Protein AF-A0A433HGI9-F1 (afdb_monomer_lite)

Sequence (152 aa):
MSLNAELMAEYEAAKEVMRAHHNKEQEIEWHKPIFFDDYTLPPFPVHVFPRWLRNYVEGVAESTQTPVDAPGMAAISVLSTALAKQFYVRLTGEWSESLNTYTILALPPGNRKSSVFKALQEPVTHYEKEERERLAKKVSEQKAKLKAKQKD

Radius of gyration: 29.66 Å; chains: 1; bounding box: 66×59×66 Å

pLDDT: mean 88.31, std 11.57, range [52.72, 98.44]

Secondary structure (DSSP, 8-state):
--HHHHHHHHHHHHHHHHHHHHT-------PPPPPPP---PPPP-GGGS-HHHHHHHHHHHHHHT--THHHHHHHHHHHHHHTTTT-EEE-SSS-EEES---------TTS-HHHHHHHHHHHHHHHHHHHHHHHHHHHHHHHHHHHHHTT-

Organism: NCBI:txid1674310

InterPro domains:
  IPR025048 Protein of unknown function DUF3987) [PF13148] (65-148)

Structure (mmCIF, N/CA/C/O backbone):
data_AF-A0A433HGI9-F1
#
_entry.id   AF-A0A433HGI9-F1
#
loop_
_atom_site.group_PDB
_atom_site.id
_atom_site.type_symbol
_atom_site.label_atom_id
_atom_site.label_alt_id
_atom_site.label_comp_id
_atom_site.label_asym_id
_atom_site.label_entity_id
_atom_site.label_seq_id
_atom_site.pdbx_PDB_ins_code
_atom_site.Cartn_x
_atom_site.Cartn_y
_atom_site.Cartn_z
_atom_site.occupancy
_atom_site.B_iso_or_equiv
_atom_site.auth_seq_id
_atom_site.auth_comp_id
_atom_site.auth_asym_id
_atom_site.auth_atom_id
_atom_site.pdbx_PDB_model_num
ATOM 1 N N . MET A 1 1 ? 50.513 -44.802 31.112 1.00 54.56 1 MET A N 1
ATOM 2 C CA . MET A 1 1 ? 50.401 -43.326 31.089 1.00 54.56 1 MET A CA 1
ATOM 3 C C . MET A 1 1 ? 50.579 -42.748 29.667 1.00 54.56 1 MET A C 1
ATOM 5 O O . MET A 1 1 ? 50.954 -41.593 29.565 1.00 54.56 1 MET A O 1
ATOM 9 N N . SER A 1 2 ? 50.297 -43.490 28.575 1.00 61.38 2 SER A N 1
ATOM 10 C CA . SER A 1 2 ? 50.522 -42.997 27.192 1.00 61.38 2 SER A CA 1
ATOM 11 C C . SER A 1 2 ? 49.266 -42.851 26.319 1.00 61.38 2 SER A C 1
ATOM 13 O O . SER A 1 2 ? 49.310 -42.101 25.354 1.00 61.38 2 SER A O 1
ATOM 15 N N . LEU A 1 3 ? 48.125 -43.454 26.682 1.00 55.38 3 LEU A N 1
ATOM 16 C CA . LEU A 1 3 ? 46.933 -43.459 25.816 1.00 55.38 3 LEU A CA 1
ATOM 17 C C . LEU A 1 3 ? 46.320 -42.058 25.595 1.00 55.38 3 LEU A C 1
ATOM 19 O O . LEU A 1 3 ? 45.852 -41.746 24.509 1.00 55.38 3 LEU A O 1
ATOM 23 N N . ASN A 1 4 ? 46.367 -41.186 26.610 1.00 67.06 4 ASN A N 1
ATOM 24 C CA . ASN A 1 4 ? 45.859 -39.812 26.491 1.00 67.06 4 ASN A CA 1
ATOM 25 C C . ASN A 1 4 ? 46.803 -38.892 25.705 1.00 67.06 4 ASN A C 1
ATOM 27 O O . ASN A 1 4 ? 46.344 -37.910 25.136 1.00 67.06 4 ASN A O 1
ATOM 31 N N . ALA A 1 5 ? 48.109 -39.169 25.693 1.00 73.19 5 ALA A N 1
ATOM 32 C CA . ALA A 1 5 ? 49.070 -38.336 24.973 1.00 73.19 5 ALA A CA 1
ATOM 33 C C . ALA A 1 5 ? 48.984 -38.589 23.461 1.00 73.19 5 ALA A C 1
ATOM 35 O O . ALA A 1 5 ? 48.978 -37.640 22.684 1.00 73.19 5 ALA A O 1
ATOM 36 N N . GLU A 1 6 ? 48.839 -39.856 23.064 1.00 75.94 6 GLU A N 1
ATOM 37 C CA . GLU A 1 6 ? 48.638 -40.257 21.667 1.00 75.94 6 GLU A CA 1
ATOM 38 C C . GLU A 1 6 ? 47.297 -39.747 21.122 1.00 75.94 6 GLU A C 1
ATOM 40 O O . GLU A 1 6 ? 47.274 -39.119 20.068 1.00 75.94 6 GLU A O 1
ATOM 45 N N . LEU A 1 7 ? 46.203 -39.890 21.883 1.00 74.69 7 LEU A N 1
ATOM 46 C CA . LEU A 1 7 ? 44.880 -39.405 21.468 1.00 74.69 7 LEU A CA 1
ATOM 47 C C . LEU A 1 7 ? 44.838 -37.875 21.291 1.00 74.69 7 LEU A C 1
ATOM 49 O O . LEU A 1 7 ? 44.200 -37.363 20.372 1.00 74.69 7 LEU A O 1
ATOM 53 N N . MET A 1 8 ? 45.531 -37.127 22.155 1.00 75.69 8 MET A N 1
ATOM 54 C CA . MET A 1 8 ? 45.616 -35.666 22.037 1.00 75.69 8 MET A CA 1
ATOM 55 C C . MET A 1 8 ? 46.520 -35.230 20.877 1.00 75.69 8 MET A C 1
ATOM 57 O O . MET A 1 8 ? 46.240 -34.210 20.248 1.00 75.69 8 MET A O 1
ATOM 61 N N . ALA A 1 9 ? 47.565 -36.002 20.560 1.00 82.38 9 ALA A N 1
ATOM 62 C CA . ALA A 1 9 ? 48.408 -35.762 19.391 1.00 82.38 9 ALA A CA 1
ATOM 63 C C . ALA A 1 9 ? 47.649 -36.029 18.080 1.00 82.38 9 ALA A C 1
ATOM 65 O O . ALA A 1 9 ? 47.724 -35.217 17.159 1.00 82.38 9 ALA A O 1
ATOM 66 N N . GLU A 1 10 ? 46.860 -37.105 18.015 1.00 81.81 10 GLU A N 1
ATOM 67 C CA . GLU A 1 10 ? 45.959 -37.379 16.888 1.00 81.81 10 GLU A CA 1
ATOM 68 C C . GLU A 1 10 ? 44.900 -36.282 16.726 1.00 81.81 10 GLU A C 1
ATOM 70 O O . GLU A 1 10 ? 44.633 -35.841 15.607 1.00 81.81 10 GLU A O 1
ATOM 75 N N . TYR A 1 11 ? 44.331 -35.792 17.833 1.00 78.12 11 TYR A N 1
ATOM 76 C CA . TYR A 1 11 ? 43.346 -34.711 17.809 1.00 78.12 11 TYR A CA 1
ATOM 77 C C . TYR A 1 11 ? 43.931 -33.389 17.295 1.00 78.12 11 TYR A C 1
ATOM 79 O O . TYR A 1 11 ? 43.317 -32.745 16.443 1.00 78.12 11 TYR A O 1
ATOM 87 N N . GLU A 1 12 ? 45.111 -32.974 17.766 1.00 81.31 12 GLU A N 1
ATOM 88 C CA . GLU A 1 12 ? 45.745 -31.746 17.269 1.00 81.31 12 GLU A CA 1
ATOM 89 C C . GLU A 1 12 ? 46.207 -31.892 15.811 1.00 81.31 12 GLU A C 1
ATOM 91 O O . GLU A 1 12 ? 46.003 -30.967 15.027 1.00 81.31 12 GLU A O 1
ATOM 96 N N . ALA A 1 13 ? 46.696 -33.067 15.396 1.00 81.50 13 ALA A N 1
ATOM 97 C CA . ALA A 1 13 ? 47.017 -33.335 13.993 1.00 81.50 13 ALA A CA 1
ATOM 98 C C . ALA A 1 13 ? 45.767 -33.262 13.093 1.00 81.50 13 ALA A C 1
ATOM 100 O O . ALA A 1 13 ? 45.781 -32.608 12.050 1.00 81.50 13 ALA A O 1
ATOM 101 N N . ALA A 1 14 ? 44.649 -33.861 13.514 1.00 80.12 14 ALA A N 1
ATOM 102 C CA . ALA A 1 14 ? 43.379 -33.777 12.792 1.00 80.12 14 ALA A CA 1
ATOM 103 C C . ALA A 1 14 ? 42.845 -32.335 12.730 1.00 80.12 14 ALA A C 1
ATOM 105 O O . ALA A 1 14 ? 42.293 -31.908 11.714 1.00 80.12 14 ALA A O 1
ATOM 106 N N . LYS A 1 15 ? 43.038 -31.560 13.799 1.00 77.44 15 LYS A N 1
ATOM 107 C CA . LYS A 1 15 ? 42.642 -30.153 13.891 1.00 77.44 15 LYS A CA 1
ATOM 108 C C . LYS A 1 15 ? 43.512 -29.243 13.023 1.00 77.44 15 LYS A C 1
ATOM 110 O O . LYS A 1 15 ? 42.976 -28.308 12.428 1.00 77.44 15 LYS A O 1
ATOM 115 N N . GLU A 1 16 ? 44.807 -29.522 12.886 1.00 73.44 16 GLU A N 1
ATOM 116 C CA . GLU A 1 16 ? 45.689 -28.838 11.932 1.00 73.44 16 GLU A CA 1
ATOM 117 C C . GLU A 1 16 ? 45.342 -29.176 10.483 1.00 73.44 16 GLU A C 1
ATOM 119 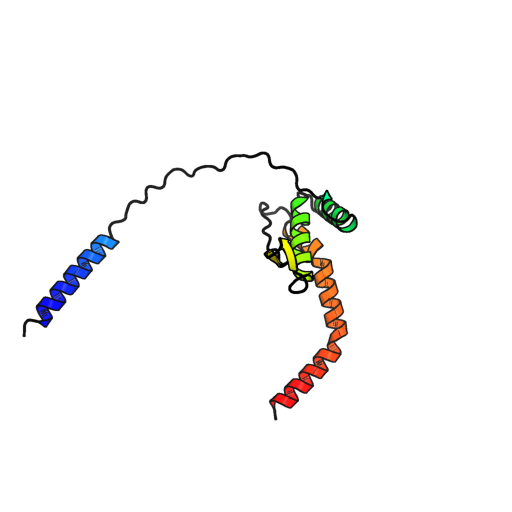O O . GLU A 1 16 ? 45.259 -28.267 9.660 1.00 73.44 16 GLU A O 1
ATOM 124 N N . VAL A 1 17 ? 45.037 -30.440 10.173 1.00 71.06 17 VAL A N 1
ATOM 125 C CA . VAL A 1 17 ? 44.562 -30.851 8.841 1.00 71.06 17 VAL A CA 1
ATOM 126 C C . VAL A 1 17 ? 43.230 -30.172 8.504 1.00 71.06 17 VAL A C 1
ATOM 128 O O . VAL A 1 17 ? 43.077 -29.619 7.414 1.00 71.06 17 VAL A O 1
ATOM 131 N N . MET A 1 18 ? 42.281 -30.124 9.447 1.00 64.88 18 MET A N 1
ATOM 132 C CA . MET A 1 18 ? 41.017 -29.401 9.262 1.00 64.88 18 MET A CA 1
ATOM 133 C C . MET A 1 18 ? 41.222 -27.887 9.113 1.00 64.88 18 MET A C 1
ATOM 135 O O . MET A 1 18 ? 40.583 -27.276 8.257 1.00 64.88 18 MET A O 1
ATOM 139 N N . ARG A 1 19 ? 42.142 -27.274 9.874 1.00 62.94 19 ARG A N 1
ATOM 140 C CA . ARG A 1 19 ? 42.534 -25.864 9.690 1.00 62.94 19 ARG A CA 1
ATOM 141 C C . ARG A 1 19 ? 43.164 -25.621 8.323 1.00 62.94 19 ARG A C 1
ATOM 143 O O . ARG A 1 19 ? 42.802 -24.648 7.677 1.00 62.94 19 ARG A O 1
ATOM 150 N N . ALA A 1 20 ? 44.054 -26.496 7.861 1.00 63.34 20 ALA A N 1
ATOM 151 C CA . ALA A 1 20 ? 44.693 -26.388 6.552 1.00 63.34 20 ALA A CA 1
ATOM 152 C C . ALA A 1 20 ? 43.681 -26.530 5.402 1.00 63.34 20 ALA A C 1
ATOM 154 O O . ALA A 1 20 ? 43.795 -25.834 4.395 1.00 63.34 20 ALA A O 1
ATOM 155 N N . HIS A 1 21 ? 42.652 -27.367 5.568 1.00 59.03 21 HIS A N 1
ATOM 156 C CA . HIS A 1 21 ? 41.533 -27.451 4.627 1.00 59.03 21 HIS A CA 1
ATOM 157 C C . HIS A 1 21 ? 40.635 -26.209 4.649 1.00 59.03 21 HIS A C 1
ATOM 159 O O . HIS A 1 21 ? 40.152 -25.812 3.593 1.00 59.03 21 HIS A O 1
ATOM 165 N N . HIS A 1 22 ? 40.440 -25.577 5.811 1.00 55.69 22 HIS A N 1
ATOM 166 C CA . HIS A 1 22 ? 39.679 -24.328 5.933 1.00 55.69 22 HIS A CA 1
ATOM 167 C C . HIS A 1 22 ? 40.453 -23.106 5.406 1.00 55.69 22 HIS A C 1
ATOM 169 O O . HIS A 1 22 ? 39.843 -22.132 4.985 1.00 55.69 22 HIS A O 1
ATOM 175 N N . ASN A 1 23 ? 41.790 -23.177 5.409 1.00 54.34 23 ASN A N 1
ATOM 176 C CA . ASN A 1 23 ? 42.694 -22.129 4.928 1.00 54.34 23 ASN A CA 1
ATOM 177 C C . ASN A 1 23 ? 43.147 -22.328 3.472 1.00 54.34 23 ASN A C 1
ATOM 179 O O . ASN A 1 23 ? 43.938 -21.538 2.960 1.00 54.34 23 ASN A O 1
ATOM 183 N N . LYS A 1 24 ? 42.648 -23.365 2.786 1.00 57.28 24 LYS A N 1
ATOM 184 C CA . LYS A 1 24 ? 42.568 -23.327 1.327 1.00 57.28 24 LYS A CA 1
ATOM 185 C C . LYS A 1 24 ? 41.475 -22.323 1.005 1.00 57.28 24 LYS A C 1
ATOM 187 O O . LYS A 1 24 ? 40.312 -22.691 0.861 1.00 57.28 24 LYS A O 1
ATOM 192 N N . GLU A 1 25 ? 41.866 -21.055 0.929 1.00 60.22 25 GLU A N 1
ATOM 193 C CA . GLU A 1 25 ? 41.166 -20.072 0.118 1.00 60.22 25 GLU A CA 1
ATOM 194 C C . GLU A 1 25 ? 40.999 -20.727 -1.255 1.00 60.22 25 GLU A C 1
ATOM 196 O O . GLU A 1 25 ? 41.924 -20.785 -2.062 1.00 60.22 25 GLU A O 1
ATOM 201 N N . GLN A 1 26 ? 39.846 -21.356 -1.492 1.00 61.25 26 GLN A N 1
ATOM 202 C CA . GLN A 1 26 ? 39.412 -21.562 -2.855 1.00 61.25 26 GLN A CA 1
ATOM 203 C C . GLN A 1 26 ? 39.327 -20.144 -3.392 1.00 61.25 26 GLN A C 1
ATOM 205 O O . GLN A 1 26 ? 38.469 -19.380 -2.951 1.00 61.25 26 GLN A O 1
ATOM 210 N N . GLU A 1 27 ? 40.276 -19.764 -4.244 1.00 63.12 27 GLU A N 1
ATOM 211 C CA . GLU A 1 27 ? 40.138 -18.577 -5.069 1.00 63.12 27 GLU A CA 1
ATOM 212 C C . GLU A 1 27 ? 38.829 -18.767 -5.832 1.00 63.12 27 GLU A C 1
ATOM 214 O O . GLU A 1 27 ? 38.750 -19.512 -6.808 1.00 63.12 27 GLU A O 1
ATOM 219 N N . ILE A 1 28 ? 37.751 -18.186 -5.303 1.00 73.31 28 ILE A N 1
ATOM 220 C CA . ILE A 1 28 ? 36.473 -18.137 -5.989 1.00 73.31 28 ILE A CA 1
ATOM 221 C C . ILE A 1 28 ? 36.729 -17.207 -7.167 1.00 73.31 28 ILE A C 1
ATOM 223 O O . ILE A 1 28 ? 36.765 -15.984 -7.013 1.00 73.31 28 ILE A O 1
ATOM 227 N N . GLU A 1 29 ? 36.983 -17.797 -8.332 1.00 80.75 29 GLU A N 1
ATOM 228 C CA . GLU A 1 29 ? 37.135 -17.059 -9.574 1.00 80.75 29 GLU A CA 1
ATOM 229 C C . GLU A 1 29 ? 35.773 -16.455 -9.925 1.00 80.75 29 GLU A C 1
ATOM 231 O O . GLU A 1 29 ? 34.868 -17.115 -10.440 1.00 80.75 29 GLU A O 1
ATOM 236 N N . TRP A 1 30 ? 35.593 -15.181 -9.581 1.00 84.69 30 TRP A N 1
ATOM 237 C CA . TRP A 1 30 ? 34.401 -14.436 -9.950 1.00 84.69 30 TRP A CA 1
ATOM 238 C C . TRP A 1 30 ? 34.369 -14.268 -11.466 1.00 84.69 30 TRP A C 1
ATOM 240 O O . TRP A 1 30 ? 35.098 -13.457 -12.040 1.00 84.69 30 TRP A O 1
ATOM 250 N N . HIS A 1 31 ? 33.492 -15.017 -12.129 1.00 83.62 31 HIS A N 1
ATOM 251 C CA . HIS A 1 31 ? 33.197 -14.773 -13.532 1.00 83.62 31 HIS A CA 1
ATOM 252 C C . HIS A 1 31 ? 32.561 -13.390 -13.715 1.00 83.62 31 HIS A C 1
ATOM 254 O O . HIS A 1 31 ? 31.920 -12.844 -12.812 1.00 83.62 31 HIS A O 1
ATOM 260 N N . LYS A 1 32 ? 32.723 -12.818 -14.914 1.00 87.44 32 LYS A N 1
ATOM 261 C CA . LYS A 1 32 ? 32.049 -11.565 -15.272 1.00 87.44 32 LYS A CA 1
ATOM 262 C C . LYS A 1 32 ? 30.538 -11.723 -15.042 1.00 87.44 32 LYS A C 1
ATOM 264 O O . LYS A 1 32 ? 29.988 -12.733 -15.485 1.00 87.44 32 LYS A O 1
ATOM 269 N N . PRO A 1 33 ? 29.870 -10.750 -14.394 1.00 87.12 33 PRO A N 1
ATOM 270 C CA . PRO A 1 33 ? 28.422 -10.775 -14.257 1.00 87.12 33 PRO A CA 1
ATOM 271 C C . PRO A 1 33 ? 27.765 -10.969 -15.623 1.00 87.12 33 PRO A C 1
ATOM 273 O O . PRO A 1 33 ? 28.125 -10.299 -16.593 1.00 87.12 33 PRO A O 1
ATOM 276 N N . ILE A 1 34 ? 26.811 -11.892 -15.694 1.00 84.06 34 ILE A N 1
ATOM 277 C CA . ILE A 1 34 ? 25.946 -12.031 -16.861 1.00 84.06 34 ILE A CA 1
ATOM 278 C C . ILE A 1 34 ? 24.941 -10.882 -16.779 1.00 84.06 34 ILE A C 1
ATOM 280 O O . ILE A 1 34 ? 24.244 -10.741 -15.773 1.00 84.06 34 ILE A O 1
ATOM 284 N N . PHE A 1 35 ? 24.906 -10.031 -17.803 1.00 83.44 35 PHE A N 1
ATOM 285 C CA . PHE A 1 35 ? 23.916 -8.961 -17.874 1.00 83.44 35 PHE A CA 1
ATOM 286 C C . PHE A 1 35 ? 22.524 -9.555 -18.085 1.00 83.44 35 PHE A C 1
ATOM 288 O O . PHE A 1 35 ? 22.372 -10.565 -18.769 1.00 83.44 35 PHE A O 1
ATOM 295 N N . PHE A 1 36 ? 21.511 -8.923 -17.496 1.00 82.88 36 PHE A N 1
ATOM 296 C CA . PHE A 1 36 ? 20.132 -9.215 -17.862 1.00 82.88 36 PHE A CA 1
ATOM 297 C C . 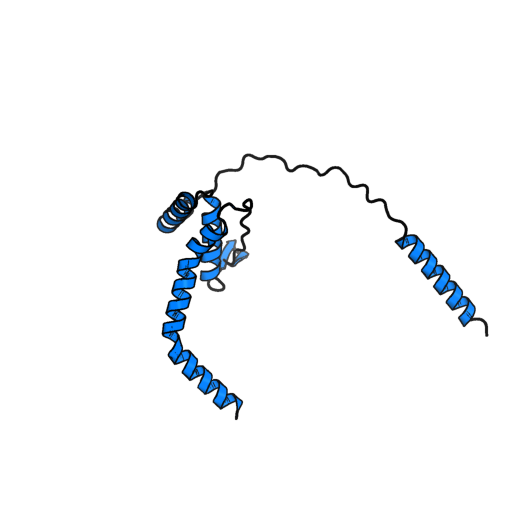PHE A 1 36 ? 19.893 -8.773 -19.308 1.00 82.88 36 PHE A C 1
ATOM 299 O O . PHE A 1 36 ? 20.411 -7.737 -19.726 1.00 82.88 36 PHE A O 1
ATOM 306 N N . ASP A 1 37 ? 19.114 -9.549 -20.056 1.00 82.56 37 ASP A N 1
ATOM 307 C CA . ASP A 1 37 ? 18.671 -9.127 -21.381 1.00 82.56 37 ASP A CA 1
ATOM 308 C C . ASP A 1 37 ? 17.699 -7.941 -21.251 1.00 82.56 37 ASP A C 1
ATOM 310 O O . ASP A 1 37 ? 16.814 -7.934 -20.386 1.00 82.56 37 ASP A O 1
ATOM 314 N N . ASP A 1 38 ? 17.826 -6.958 -22.142 1.00 79.12 38 ASP A N 1
ATOM 315 C CA . ASP A 1 38 ? 16.849 -5.879 -22.271 1.00 79.12 38 ASP A CA 1
ATOM 316 C C . ASP A 1 38 ? 15.633 -6.378 -23.063 1.00 79.12 38 ASP A C 1
ATOM 318 O O . ASP A 1 38 ? 15.673 -6.545 -24.284 1.00 79.12 38 ASP A O 1
ATOM 322 N N . TYR A 1 39 ? 14.521 -6.597 -22.363 1.00 79.81 39 TYR A N 1
ATOM 323 C CA . TYR A 1 39 ? 13.236 -6.913 -22.982 1.00 79.81 39 TYR A CA 1
ATOM 324 C C . TYR A 1 39 ? 12.353 -5.668 -23.070 1.00 79.81 39 TYR A C 1
ATOM 326 O O . TYR A 1 39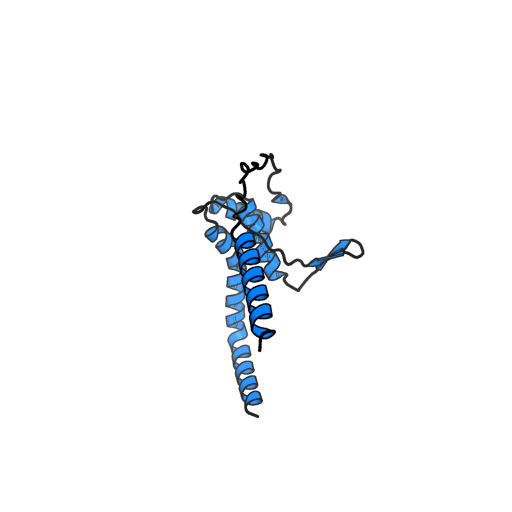 ? 12.193 -4.922 -22.105 1.00 79.81 39 TYR A O 1
ATOM 334 N N . THR A 1 40 ? 11.691 -5.482 -24.214 1.00 84.94 40 THR A N 1
ATOM 335 C CA . THR A 1 40 ? 10.573 -4.533 -24.304 1.00 84.94 40 THR A CA 1
ATOM 336 C C . THR A 1 40 ? 9.347 -5.164 -23.647 1.00 84.94 40 THR A C 1
ATOM 338 O O . THR A 1 40 ? 8.728 -6.066 -24.210 1.00 84.94 40 THR A O 1
ATOM 341 N N . LEU A 1 41 ? 9.016 -4.715 -22.438 1.00 88.50 41 LEU A N 1
ATOM 342 C CA . LEU A 1 41 ? 7.854 -5.194 -21.690 1.00 88.50 41 LEU A CA 1
ATOM 343 C C . LEU A 1 41 ? 6.574 -4.448 -22.106 1.00 88.50 41 LEU A C 1
ATOM 345 O O . LEU A 1 41 ? 6.642 -3.276 -22.490 1.00 88.50 41 LEU A O 1
ATOM 349 N N . PRO A 1 42 ? 5.394 -5.091 -22.019 1.00 91.50 42 PRO A N 1
ATOM 350 C CA . PRO A 1 42 ? 4.131 -4.392 -22.217 1.00 91.50 42 PRO A CA 1
ATOM 351 C C . PRO A 1 42 ? 3.949 -3.284 -21.164 1.00 91.50 42 PRO A C 1
ATOM 353 O O . PRO A 1 42 ? 4.427 -3.419 -20.034 1.00 91.50 42 PRO A O 1
ATOM 356 N N . PRO A 1 43 ? 3.233 -2.196 -21.500 1.00 92.62 43 PRO A N 1
ATOM 357 C CA . PRO A 1 43 ? 2.961 -1.127 -20.549 1.00 92.62 43 PRO A CA 1
ATOM 358 C C . PRO A 1 43 ? 2.096 -1.629 -19.389 1.00 92.62 43 PRO A C 1
ATOM 360 O O . PRO A 1 43 ? 1.289 -2.550 -19.543 1.00 92.62 43 PRO A O 1
ATOM 363 N N . PHE A 1 44 ? 2.220 -0.976 -18.232 1.00 94.62 44 PHE A N 1
ATOM 364 C CA . PHE A 1 44 ? 1.409 -1.305 -17.064 1.00 94.62 44 PHE A CA 1
ATOM 365 C C . PHE A 1 44 ? -0.092 -1.180 -17.387 1.00 94.62 44 PHE A C 1
ATOM 367 O O . PHE A 1 44 ? -0.539 -0.127 -17.859 1.00 94.62 44 PHE A O 1
ATOM 374 N N . PRO A 1 45 ? -0.903 -2.224 -17.138 1.00 96.31 45 PRO A N 1
ATOM 375 C CA . PRO A 1 45 ? -2.266 -2.293 -17.642 1.00 96.31 45 PRO A CA 1
ATOM 376 C C . PRO A 1 45 ? -3.240 -1.537 -16.728 1.00 96.31 45 PRO A C 1
ATOM 378 O O . PRO A 1 45 ? -4.147 -2.126 -16.154 1.00 96.31 45 PRO A O 1
ATOM 381 N N . VAL A 1 46 ? -3.107 -0.212 -16.606 1.00 96.94 46 VAL A N 1
ATOM 382 C CA . VAL A 1 46 ? -3.924 0.624 -15.692 1.00 96.94 46 VAL A CA 1
ATOM 383 C C . VAL A 1 46 ? -5.440 0.473 -15.914 1.00 96.94 46 VAL A C 1
ATOM 385 O O . VAL A 1 46 ? -6.255 0.686 -15.014 1.00 96.94 46 VAL A O 1
ATOM 388 N N . HIS A 1 47 ? -5.833 0.031 -17.110 1.00 96.38 47 HIS A N 1
ATOM 389 C CA . HIS A 1 47 ? -7.218 -0.208 -17.475 1.00 96.38 47 HIS A CA 1
ATOM 390 C C . HIS A 1 47 ? -7.877 -1.397 -16.754 1.00 96.38 47 HIS A C 1
ATOM 392 O O . HIS A 1 47 ? -9.103 -1.496 -16.764 1.00 96.38 47 HIS A O 1
ATOM 398 N N . VAL A 1 48 ? -7.117 -2.274 -16.095 1.00 96.44 48 VAL A N 1
ATOM 399 C CA . VAL A 1 48 ? -7.705 -3.361 -15.289 1.00 96.44 48 VAL A CA 1
ATOM 400 C C . VAL A 1 48 ? -8.402 -2.838 -14.035 1.00 96.44 48 VAL A C 1
ATOM 402 O O . VAL A 1 48 ? -9.270 -3.510 -13.482 1.00 96.44 48 VAL A O 1
ATOM 405 N N . PHE A 1 49 ? -8.055 -1.629 -13.583 1.00 97.56 49 PHE A N 1
ATOM 406 C CA . PHE A 1 49 ? -8.687 -1.038 -12.416 1.00 97.56 49 PHE A CA 1
ATOM 407 C C . PHE A 1 49 ? -10.104 -0.530 -12.718 1.00 97.56 49 PHE A C 1
ATOM 409 O O . PHE A 1 49 ? -10.357 0.010 -13.808 1.00 97.56 49 PHE A O 1
ATOM 416 N N . PRO A 1 50 ? -11.022 -0.612 -11.730 1.00 97.50 50 PRO A N 1
ATOM 417 C CA . PRO A 1 50 ? -12.293 0.098 -11.777 1.00 97.50 50 PRO A CA 1
ATOM 418 C C . PRO A 1 50 ? -12.079 1.590 -12.043 1.00 97.50 50 PRO A C 1
ATOM 420 O O . PRO A 1 50 ? -11.086 2.167 -11.601 1.00 97.50 50 PRO A O 1
ATOM 423 N N . ARG A 1 51 ? -13.039 2.236 -12.719 1.00 98.12 51 ARG A N 1
ATOM 424 C CA . ARG A 1 51 ? -12.911 3.627 -13.194 1.00 98.12 51 ARG A CA 1
ATOM 425 C C . ARG A 1 51 ? -12.424 4.604 -12.118 1.00 98.12 51 ARG A C 1
ATOM 427 O O . ARG A 1 51 ? -11.546 5.409 -12.393 1.00 98.12 51 ARG A O 1
ATOM 434 N N . TRP A 1 52 ? -12.973 4.528 -10.906 1.00 97.56 52 TRP A N 1
ATOM 435 C CA . TRP A 1 52 ? -12.590 5.430 -9.815 1.00 97.56 52 TRP A CA 1
ATOM 436 C C . TRP A 1 52 ? -11.113 5.272 -9.426 1.00 97.56 52 TRP A C 1
ATOM 438 O O . TRP A 1 52 ? -10.420 6.267 -9.233 1.00 97.56 52 TRP A O 1
ATOM 448 N N . LEU A 1 53 ? -10.622 4.031 -9.362 1.00 98.06 53 LEU A N 1
ATOM 449 C CA . LEU A 1 53 ? -9.254 3.736 -8.956 1.00 98.06 53 LEU A CA 1
ATOM 450 C C . LEU A 1 53 ? -8.274 4.067 -10.073 1.00 98.06 53 LEU A C 1
ATOM 452 O O . LEU A 1 53 ? -7.228 4.643 -9.806 1.00 98.06 53 LEU A O 1
ATOM 456 N N . ARG A 1 54 ? -8.643 3.760 -11.321 1.00 98.44 54 ARG A N 1
ATOM 457 C CA . ARG A 1 54 ? -7.875 4.147 -12.506 1.00 98.44 54 ARG A CA 1
ATOM 458 C C . ARG A 1 54 ? -7.625 5.653 -12.527 1.00 98.44 54 ARG A C 1
ATOM 460 O O . ARG A 1 54 ? -6.474 6.065 -12.562 1.00 98.44 54 ARG A O 1
ATOM 467 N N . ASN A 1 55 ? -8.690 6.448 -12.409 1.00 98.44 55 ASN A N 1
ATOM 468 C CA . ASN A 1 55 ? -8.592 7.906 -12.397 1.00 98.44 55 ASN A CA 1
ATOM 469 C C . ASN A 1 55 ? -7.686 8.406 -11.262 1.00 98.44 55 ASN A C 1
ATOM 471 O O . ASN A 1 55 ? -6.923 9.349 -11.451 1.00 98.44 55 ASN A O 1
ATOM 475 N N . TYR A 1 56 ? -7.767 7.784 -10.079 1.00 98.25 56 TYR A N 1
ATOM 476 C CA . TYR A 1 56 ? -6.922 8.169 -8.953 1.00 98.25 56 TYR A CA 1
ATOM 477 C C . TYR A 1 56 ? -5.450 7.821 -9.194 1.00 98.25 56 TYR A C 1
ATOM 479 O O . TYR A 1 56 ? -4.583 8.664 -8.995 1.00 98.25 56 TYR A O 1
ATOM 487 N N . VAL A 1 57 ? -5.165 6.611 -9.679 1.00 98.31 57 VAL A N 1
ATOM 488 C CA . VAL A 1 57 ? -3.810 6.160 -10.027 1.00 98.31 57 VAL A CA 1
ATOM 489 C C . VAL A 1 57 ? -3.186 7.063 -11.095 1.00 98.31 57 VAL A C 1
ATOM 491 O O . VAL A 1 57 ? -2.060 7.520 -10.914 1.00 98.31 57 VAL A O 1
ATOM 494 N N . GLU A 1 58 ? -3.921 7.369 -12.165 1.00 98.44 58 GLU A N 1
ATOM 495 C CA . GLU A 1 58 ? -3.475 8.268 -13.237 1.00 98.44 58 GLU A CA 1
ATOM 496 C C . GLU A 1 58 ? -3.232 9.692 -12.714 1.00 98.44 58 GLU A C 1
ATOM 498 O O . GLU A 1 58 ? -2.172 10.262 -12.961 1.00 98.44 58 GLU A O 1
ATOM 503 N N . GLY A 1 59 ? -4.147 10.240 -11.908 1.00 98.31 59 GLY A N 1
ATOM 504 C CA . GLY A 1 59 ? -3.985 11.572 -11.317 1.00 98.31 59 GLY A CA 1
ATOM 505 C C . GLY A 1 59 ? -2.827 11.665 -10.315 1.00 98.31 59 GLY A C 1
ATOM 506 O O . GLY A 1 59 ? -2.123 12.677 -10.253 1.00 98.31 59 GLY A O 1
ATOM 507 N N . VAL A 1 60 ? -2.568 10.608 -9.538 1.00 98.12 60 VAL A N 1
ATOM 508 C CA . VAL A 1 60 ? -1.389 10.543 -8.661 1.00 98.12 60 VAL A CA 1
ATOM 509 C C . VAL A 1 60 ? -0.114 10.453 -9.496 1.00 98.12 60 VAL A C 1
ATOM 511 O O . VAL A 1 60 ? 0.849 11.153 -9.186 1.00 98.12 60 VAL A O 1
ATOM 514 N N . ALA A 1 61 ? -0.094 9.654 -10.564 1.00 97.81 61 ALA A N 1
ATOM 515 C CA . ALA A 1 61 ? 1.052 9.562 -11.470 1.00 97.81 61 ALA A CA 1
ATOM 516 C C . ALA A 1 61 ? 1.381 10.931 -12.084 1.00 97.81 61 ALA A C 1
ATOM 518 O O . ALA A 1 61 ? 2.523 11.388 -12.008 1.00 97.81 61 ALA A O 1
ATOM 519 N N . GLU A 1 62 ? 0.363 11.630 -12.592 1.00 98.12 62 GLU A N 1
ATOM 520 C CA . GLU A 1 62 ? 0.486 12.965 -13.176 1.00 98.12 62 GLU A CA 1
ATOM 521 C C . GLU A 1 62 ? 0.968 13.997 -12.146 1.00 98.12 62 GLU A C 1
ATOM 523 O O . GLU A 1 62 ? 1.991 14.652 -12.344 1.00 98.12 62 GLU A O 1
ATOM 528 N N . SER A 1 63 ? 0.298 14.119 -10.998 1.00 97.88 63 SER A N 1
ATOM 529 C CA . SER A 1 63 ? 0.659 15.115 -9.974 1.00 97.88 63 SER A CA 1
ATOM 530 C C . SER A 1 63 ? 2.043 14.871 -9.365 1.00 97.88 63 SER A C 1
ATOM 532 O O . SER A 1 63 ? 2.793 15.812 -9.087 1.00 97.88 63 SER A O 1
ATOM 534 N N . THR A 1 64 ? 2.422 13.605 -9.182 1.00 96.00 64 THR A N 1
ATOM 535 C CA . THR A 1 64 ? 3.738 13.246 -8.653 1.00 96.00 64 THR A CA 1
ATOM 536 C C . THR A 1 64 ? 4.807 13.177 -9.731 1.00 96.00 64 THR A C 1
ATOM 538 O O . THR A 1 64 ? 5.976 13.132 -9.363 1.00 96.00 64 THR A O 1
ATOM 541 N N . GLN A 1 65 ? 4.469 13.271 -11.020 1.00 96.00 65 GLN A N 1
ATOM 542 C CA . GLN A 1 65 ? 5.410 13.089 -12.132 1.00 96.00 65 GLN A CA 1
ATOM 543 C C . GLN A 1 65 ? 6.166 11.755 -12.000 1.00 96.00 65 GLN A C 1
ATOM 545 O O . GLN A 1 65 ? 7.394 11.706 -12.073 1.00 96.00 65 GLN A O 1
ATOM 550 N N . THR A 1 66 ? 5.427 10.679 -11.722 1.00 95.75 66 THR A N 1
ATOM 551 C CA . THR A 1 66 ? 5.956 9.312 -11.628 1.00 95.75 66 THR A CA 1
ATOM 552 C C . THR A 1 66 ? 5.317 8.415 -12.688 1.00 95.75 66 THR A C 1
ATOM 554 O O . THR A 1 66 ? 4.221 8.719 -13.164 1.00 95.75 66 THR A O 1
ATOM 557 N N . PRO A 1 67 ? 5.978 7.315 -13.093 1.00 95.19 67 PRO A N 1
ATOM 558 C CA . PRO A 1 67 ? 5.356 6.338 -13.979 1.00 95.19 67 PRO A CA 1
ATOM 559 C C . PRO A 1 67 ? 4.080 5.758 -13.346 1.00 95.19 67 PRO A C 1
ATOM 561 O O . PRO A 1 67 ? 3.997 5.617 -12.129 1.00 95.19 67 PRO A O 1
ATOM 564 N N . VAL A 1 68 ? 3.075 5.432 -14.166 1.00 97.12 68 VAL A N 1
ATOM 565 C CA . VAL A 1 68 ? 1.726 5.037 -13.699 1.00 97.12 68 VAL A CA 1
ATOM 566 C C . VAL A 1 68 ? 1.700 3.723 -12.906 1.00 97.12 68 VAL A C 1
ATOM 568 O O . VAL A 1 68 ? 0.805 3.498 -12.089 1.00 97.12 68 VAL A O 1
ATOM 571 N N . ASP A 1 69 ? 2.700 2.867 -13.106 1.00 95.75 69 ASP A N 1
ATOM 572 C CA . ASP A 1 69 ? 2.880 1.637 -12.336 1.00 95.75 69 ASP A CA 1
ATOM 573 C C . ASP A 1 69 ? 3.191 1.914 -10.858 1.00 95.75 69 ASP A C 1
ATOM 575 O O . ASP A 1 69 ? 2.767 1.145 -10.001 1.00 95.75 69 ASP A O 1
ATOM 579 N N . ALA A 1 70 ? 3.836 3.031 -10.517 1.00 96.12 70 ALA A N 1
ATOM 580 C CA . ALA A 1 70 ? 4.176 3.375 -9.143 1.00 96.12 70 ALA A CA 1
ATOM 581 C C . ALA A 1 70 ? 2.929 3.555 -8.251 1.00 96.12 70 ALA A C 1
ATOM 583 O O . ALA A 1 70 ? 2.799 2.826 -7.258 1.00 96.12 70 ALA A O 1
ATOM 584 N N . PRO A 1 71 ? 1.975 4.452 -8.573 1.00 97.44 71 PRO A N 1
ATOM 585 C CA . PRO A 1 71 ? 0.708 4.518 -7.854 1.00 97.44 71 PRO A CA 1
ATOM 586 C C . PRO A 1 71 ? -0.165 3.278 -8.072 1.00 97.44 71 PRO A C 1
ATOM 588 O O . PRO A 1 71 ? -0.899 2.909 -7.158 1.00 97.44 71 PRO A O 1
ATOM 591 N N . GLY A 1 72 ? -0.067 2.597 -9.220 1.00 97.25 72 GLY A N 1
ATOM 592 C CA . GLY A 1 72 ? -0.798 1.352 -9.473 1.00 97.25 72 GLY A CA 1
ATOM 593 C C . GLY A 1 72 ? -0.414 0.231 -8.501 1.00 97.25 72 GLY A C 1
ATOM 594 O O . GLY A 1 72 ? -1.279 -0.398 -7.892 1.00 97.25 72 GLY A O 1
ATOM 595 N N . MET A 1 73 ? 0.885 0.026 -8.283 1.00 96.12 73 MET A N 1
ATOM 596 C CA . MET A 1 73 ? 1.404 -0.956 -7.331 1.00 96.12 73 MET A CA 1
ATOM 597 C C . MET A 1 73 ? 1.125 -0.546 -5.883 1.00 96.12 73 MET A C 1
ATOM 599 O O . MET A 1 73 ? 0.775 -1.402 -5.071 1.00 96.12 73 MET A O 1
ATOM 603 N N . ALA A 1 74 ? 1.215 0.749 -5.555 1.00 95.88 74 ALA A N 1
ATOM 604 C CA . ALA A 1 74 ? 0.863 1.253 -4.227 1.00 95.88 74 ALA A CA 1
ATOM 605 C C . ALA A 1 74 ? -0.636 1.075 -3.911 1.00 95.88 74 ALA A C 1
ATOM 607 O O . ALA A 1 74 ? -0.988 0.720 -2.785 1.00 95.88 74 ALA A O 1
ATOM 608 N N . ALA A 1 75 ? -1.520 1.254 -4.898 1.00 96.56 75 ALA A N 1
ATOM 609 C CA . ALA A 1 75 ? -2.948 0.986 -4.749 1.00 96.56 75 ALA A CA 1
ATOM 610 C C . ALA A 1 75 ? -3.229 -0.479 -4.389 1.00 96.56 75 ALA A C 1
ATOM 612 O O . ALA A 1 75 ? -4.013 -0.746 -3.478 1.00 96.56 75 ALA A O 1
ATOM 613 N N . ILE A 1 76 ? -2.553 -1.427 -5.049 1.00 95.75 76 ILE A N 1
ATOM 614 C CA . ILE A 1 76 ? -2.672 -2.860 -4.742 1.00 95.75 76 ILE A CA 1
ATOM 615 C C . ILE A 1 76 ? -2.227 -3.144 -3.300 1.00 95.75 76 ILE A C 1
ATOM 617 O O . ILE A 1 76 ? -2.917 -3.870 -2.587 1.00 95.75 76 ILE A O 1
ATOM 621 N N . SER A 1 77 ? -1.134 -2.536 -2.825 1.00 95.19 77 SER A N 1
ATOM 622 C CA . SER A 1 77 ? -0.677 -2.683 -1.431 1.00 95.19 77 SER A CA 1
ATOM 623 C C . SER A 1 77 ? -1.704 -2.185 -0.412 1.00 95.19 77 SER A C 1
ATOM 625 O O . SER A 1 77 ? -1.934 -2.819 0.620 1.00 95.19 77 SER A O 1
ATOM 627 N N . VAL A 1 78 ? -2.327 -1.038 -0.688 1.00 95.19 78 VAL A N 1
ATOM 628 C CA . VAL A 1 78 ? -3.325 -0.436 0.204 1.00 95.19 78 VAL A CA 1
ATOM 629 C C . VAL A 1 78 ? -4.599 -1.281 0.239 1.00 95.19 78 VAL A C 1
ATOM 631 O O . VAL A 1 78 ? -5.115 -1.572 1.318 1.00 95.19 78 VAL A O 1
ATOM 634 N N . LEU A 1 79 ? -5.066 -1.763 -0.916 1.00 94.81 79 LEU A N 1
ATOM 635 C CA . LEU A 1 79 ? -6.201 -2.687 -0.987 1.00 94.81 79 LEU A CA 1
ATOM 636 C C . LEU A 1 79 ? -5.902 -4.022 -0.295 1.00 94.81 79 LEU A C 1
ATOM 638 O O . LEU A 1 79 ? -6.740 -4.511 0.456 1.00 94.81 79 LEU A O 1
ATOM 642 N N . SER A 1 80 ? -4.699 -4.573 -0.478 1.00 95.00 80 SER A N 1
ATOM 643 C CA . SER A 1 80 ? -4.215 -5.765 0.235 1.00 95.00 80 SER A CA 1
ATOM 644 C C . SER A 1 80 ? -4.343 -5.595 1.755 1.00 95.00 80 SER A C 1
ATOM 646 O O . SER A 1 80 ? -4.833 -6.488 2.444 1.00 95.00 80 SER A O 1
ATOM 648 N N . THR A 1 81 ? -4.014 -4.406 2.275 1.00 93.06 81 THR A N 1
ATOM 649 C CA . THR A 1 81 ? -4.151 -4.085 3.706 1.00 93.06 81 THR A CA 1
ATOM 650 C C . THR A 1 81 ? -5.614 -4.090 4.152 1.00 93.06 81 THR A C 1
ATOM 652 O O . THR A 1 81 ? -5.946 -4.692 5.172 1.00 93.06 81 THR A O 1
ATOM 655 N N . ALA A 1 82 ? -6.503 -3.463 3.379 1.00 91.69 82 ALA A N 1
ATOM 656 C CA . ALA A 1 82 ? -7.930 -3.394 3.696 1.00 91.69 82 ALA A CA 1
ATOM 657 C C . ALA A 1 82 ? -8.632 -4.763 3.617 1.00 91.69 82 ALA A C 1
ATOM 659 O O . ALA A 1 82 ? -9.572 -5.031 4.364 1.00 91.69 82 ALA A O 1
ATOM 660 N N . LEU A 1 83 ? -8.173 -5.638 2.720 1.00 93.19 83 LEU A N 1
ATOM 661 C CA . LEU A 1 83 ? -8.753 -6.960 2.473 1.00 93.19 83 LEU A CA 1
ATOM 662 C C . LEU A 1 83 ? -8.089 -8.067 3.304 1.00 93.19 83 LEU A C 1
ATOM 664 O O . LEU A 1 83 ? -8.483 -9.235 3.210 1.00 93.19 83 LEU A O 1
ATOM 668 N N . ALA A 1 84 ? -7.104 -7.716 4.133 1.00 91.94 84 ALA A N 1
ATOM 669 C CA . ALA A 1 84 ? -6.318 -8.682 4.874 1.00 91.94 84 ALA A CA 1
ATOM 670 C C . ALA A 1 84 ? -7.198 -9.575 5.760 1.00 91.94 84 ALA A C 1
ATOM 672 O O . ALA A 1 84 ? -7.959 -9.100 6.606 1.00 91.94 84 ALA A O 1
ATOM 673 N N . LYS A 1 85 ? -7.062 -10.896 5.577 1.00 89.06 85 LYS A N 1
ATOM 674 C CA . LYS A 1 85 ? -7.836 -11.944 6.279 1.00 89.06 85 LYS A CA 1
ATOM 675 C C . LYS A 1 85 ? -9.358 -11.896 6.045 1.00 89.06 85 LYS A C 1
ATOM 677 O O . LYS A 1 85 ? -10.082 -12.588 6.754 1.00 89.06 85 LYS A O 1
ATOM 682 N N . GLN A 1 86 ? -9.840 -11.109 5.081 1.00 93.06 86 GLN A N 1
ATOM 683 C CA . GLN A 1 86 ? -11.270 -10.998 4.770 1.00 93.06 86 GLN A CA 1
ATOM 684 C C . GLN A 1 86 ? -11.698 -11.955 3.652 1.00 93.06 86 GLN A C 1
ATOM 686 O O . GLN A 1 86 ? -12.778 -12.537 3.721 1.00 93.06 86 GLN A O 1
ATOM 691 N N . PHE A 1 87 ? -10.856 -12.133 2.629 1.00 93.44 87 PHE A N 1
ATOM 692 C CA . PHE A 1 87 ? -11.225 -12.858 1.412 1.00 93.44 87 PHE A CA 1
ATOM 693 C C . PHE A 1 87 ? -10.100 -13.754 0.888 1.00 93.44 87 PHE A C 1
ATOM 695 O O . PHE A 1 87 ? -8.916 -13.467 1.071 1.00 93.44 87 PHE A O 1
ATOM 702 N N . TYR A 1 88 ? -10.509 -14.807 0.179 1.00 93.38 88 TYR A N 1
ATOM 703 C CA . TYR A 1 88 ? -9.658 -15.682 -0.625 1.00 93.38 88 TYR A CA 1
ATOM 704 C C . TYR A 1 88 ? -10.218 -15.753 -2.046 1.00 93.38 88 TYR A C 1
ATOM 706 O O . TYR A 1 88 ? -11.438 -15.746 -2.233 1.00 93.38 88 TYR A O 1
ATOM 714 N N . VAL A 1 89 ? -9.339 -15.847 -3.040 1.00 92.81 89 VAL A N 1
ATOM 715 C CA . VAL A 1 89 ? -9.712 -16.022 -4.448 1.00 92.81 89 VAL A CA 1
ATOM 716 C C . VAL A 1 89 ? -9.419 -17.451 -4.865 1.00 92.81 89 VAL A C 1
ATOM 718 O O . VAL A 1 89 ? -8.294 -17.924 -4.734 1.00 92.81 89 VAL A O 1
ATOM 721 N N . ARG A 1 90 ? -10.435 -18.137 -5.390 1.00 95.31 90 ARG A N 1
ATOM 722 C CA . ARG A 1 90 ? -10.294 -19.478 -5.959 1.00 95.31 90 ARG A CA 1
ATOM 723 C C . ARG A 1 90 ? -9.836 -19.365 -7.412 1.00 95.31 90 ARG A C 1
ATOM 725 O O . ARG A 1 90 ? -10.593 -18.880 -8.248 1.00 95.31 90 ARG A O 1
ATOM 732 N N . LEU A 1 91 ? -8.615 -19.810 -7.694 1.00 92.00 91 LEU A N 1
ATOM 733 C CA . LEU A 1 91 ? -8.017 -19.789 -9.034 1.00 92.00 91 LEU A CA 1
ATOM 734 C C . LEU A 1 91 ? -8.389 -21.047 -9.826 1.00 92.00 91 LEU A C 1
ATOM 736 O O . LEU A 1 91 ? -8.722 -20.971 -11.006 1.00 92.00 91 LEU A O 1
ATOM 740 N N . THR A 1 92 ? -8.368 -22.205 -9.162 1.00 93.00 92 THR A N 1
A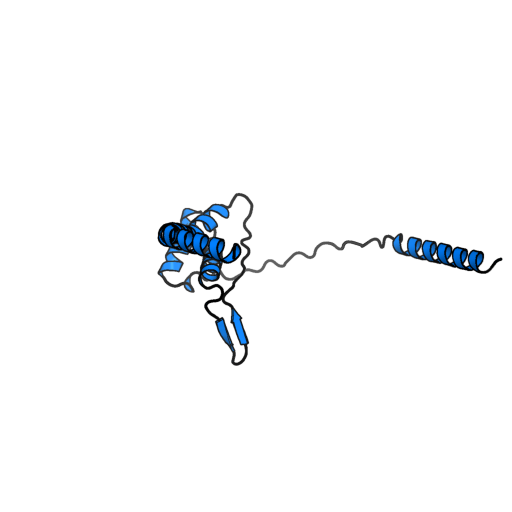TOM 741 C CA . THR A 1 92 ? -8.777 -23.505 -9.719 1.00 93.00 92 THR A CA 1
ATOM 742 C C . THR A 1 92 ? -9.590 -24.287 -8.684 1.00 93.00 92 THR A C 1
ATOM 744 O O . THR A 1 92 ? -9.805 -23.812 -7.571 1.00 93.00 92 THR A O 1
ATOM 747 N N . GLY A 1 93 ? -10.067 -25.488 -9.032 1.00 89.12 93 GLY A N 1
ATOM 748 C CA . GLY A 1 93 ? -10.903 -26.313 -8.150 1.00 89.12 93 GLY A CA 1
ATOM 749 C C . GLY A 1 93 ? -10.356 -26.452 -6.725 1.00 89.12 93 GLY A C 1
ATOM 750 O O . GLY A 1 93 ? -11.105 -26.235 -5.779 1.00 89.12 93 GLY A O 1
ATOM 751 N N . GLU A 1 94 ? -9.059 -26.714 -6.561 1.00 93.69 94 GLU A N 1
ATOM 752 C CA . GLU A 1 94 ? -8.428 -26.902 -5.243 1.00 93.69 94 GLU A CA 1
ATOM 753 C C . GLU A 1 94 ? -7.550 -25.721 -4.805 1.00 93.69 94 GLU A C 1
ATOM 755 O O . GLU A 1 94 ? -7.250 -25.583 -3.620 1.00 93.69 94 GLU A O 1
ATOM 760 N N . TRP A 1 95 ? -7.169 -24.829 -5.725 1.00 94.44 95 TRP A N 1
ATOM 761 C CA . TRP A 1 95 ? -6.250 -23.734 -5.426 1.00 94.44 95 TRP A CA 1
ATOM 762 C C . TRP A 1 95 ? -6.991 -22.452 -5.046 1.00 94.44 95 TRP A C 1
ATOM 764 O O . TRP A 1 95 ? -7.755 -21.888 -5.836 1.00 94.44 95 TRP A O 1
ATOM 774 N N . SER A 1 96 ? -6.742 -21.980 -3.826 1.00 93.81 96 SER A N 1
ATOM 775 C CA . SER A 1 96 ? -7.205 -20.683 -3.337 1.00 93.81 96 SER A CA 1
ATOM 776 C C . SER A 1 96 ? -6.033 -19.867 -2.809 1.00 93.81 96 SER A C 1
ATOM 778 O O . SER A 1 96 ? -5.205 -20.390 -2.070 1.00 93.81 96 SER A O 1
ATOM 780 N N . GLU A 1 97 ? -6.002 -18.587 -3.160 1.00 93.94 97 GLU A N 1
ATOM 781 C CA . GLU A 1 97 ? -4.974 -17.640 -2.738 1.00 93.94 97 GLU A CA 1
ATOM 782 C C . GLU A 1 97 ? -5.561 -16.545 -1.855 1.00 93.94 97 GLU A C 1
ATOM 784 O O . GLU A 1 97 ? -6.708 -16.119 -2.023 1.00 93.94 97 GLU A O 1
ATOM 789 N N . SER A 1 98 ? -4.759 -16.081 -0.901 1.00 93.38 98 SER A N 1
ATOM 790 C CA . SER A 1 98 ? -5.097 -14.905 -0.101 1.00 93.38 98 SER A CA 1
ATOM 791 C C . SER A 1 98 ? -4.910 -13.633 -0.926 1.00 93.38 98 SER A C 1
ATOM 793 O O . SER A 1 98 ? -4.009 -13.545 -1.756 1.00 93.38 98 SER A O 1
ATOM 795 N N . LEU A 1 99 ? -5.711 -12.603 -0.648 1.00 93.50 99 LEU A N 1
ATOM 796 C CA . LEU A 1 99 ? -5.537 -11.279 -1.260 1.00 93.50 99 LEU A CA 1
ATOM 797 C C . LEU A 1 99 ? -4.371 -10.468 -0.667 1.00 93.50 99 LEU A C 1
ATOM 799 O O . LEU A 1 99 ? -4.121 -9.340 -1.100 1.00 93.50 99 LEU A O 1
ATOM 803 N N . ASN A 1 100 ? -3.645 -11.035 0.299 1.00 93.75 100 ASN A N 1
ATOM 804 C CA . ASN A 1 100 ? -2.475 -10.419 0.915 1.00 93.75 100 ASN A CA 1
ATOM 805 C C . ASN A 1 100 ? -1.312 -10.346 -0.083 1.00 93.75 100 ASN A C 1
ATOM 807 O O . ASN A 1 100 ? -0.465 -11.233 -0.157 1.00 93.75 100 ASN A O 1
ATOM 811 N N . THR A 1 101 ? -1.265 -9.256 -0.837 1.00 93.00 101 THR A N 1
ATOM 812 C CA . THR A 1 101 ? -0.209 -8.969 -1.804 1.00 93.00 101 THR A CA 1
ATOM 813 C C . THR A 1 101 ? 0.897 -8.140 -1.155 1.00 93.00 101 THR A C 1
ATOM 815 O O . THR A 1 101 ? 0.616 -7.122 -0.514 1.00 93.00 101 THR A O 1
ATOM 818 N N . TYR A 1 102 ? 2.148 -8.550 -1.367 1.00 91.50 102 TYR A N 1
ATOM 819 C CA . TYR A 1 102 ? 3.351 -7.809 -0.989 1.00 91.50 102 TYR A CA 1
ATOM 820 C C . TYR A 1 102 ? 4.010 -7.264 -2.251 1.00 91.50 102 TYR A C 1
ATOM 822 O O . TYR A 1 102 ? 4.278 -8.014 -3.187 1.00 91.50 102 TYR A O 1
ATOM 830 N N . THR A 1 103 ? 4.259 -5.959 -2.290 1.00 92.69 103 THR A N 1
ATOM 831 C CA . THR A 1 103 ? 4.827 -5.292 -3.464 1.00 92.69 103 THR A CA 1
ATOM 832 C C . THR A 1 103 ? 6.115 -4.567 -3.093 1.00 92.69 103 THR A C 1
ATOM 834 O O . THR A 1 103 ? 6.305 -4.137 -1.953 1.00 92.69 103 THR A O 1
ATOM 837 N N . ILE A 1 104 ? 7.004 -4.423 -4.073 1.00 91.19 104 ILE A N 1
ATOM 838 C CA . ILE A 1 104 ? 8.219 -3.616 -3.970 1.00 91.19 104 ILE A CA 1
ATOM 839 C C . ILE A 1 104 ? 8.162 -2.573 -5.078 1.00 91.19 104 ILE A C 1
ATOM 841 O O . ILE A 1 104 ? 7.984 -2.913 -6.245 1.00 91.19 104 ILE A O 1
ATOM 845 N N . LEU A 1 105 ? 8.327 -1.302 -4.708 1.00 89.06 105 LEU A N 1
ATOM 846 C CA . LEU A 1 105 ? 8.434 -0.203 -5.660 1.00 89.06 105 LEU A CA 1
ATOM 847 C C . LEU A 1 105 ? 9.900 0.208 -5.819 1.00 89.06 105 LEU A C 1
ATOM 849 O O . LEU A 1 105 ? 10.468 0.882 -4.954 1.00 89.06 105 LEU A O 1
ATOM 853 N N . ALA A 1 106 ? 10.497 -0.171 -6.946 1.00 87.81 106 ALA A N 1
ATOM 854 C CA . ALA A 1 106 ? 11.864 0.183 -7.299 1.00 87.81 106 ALA A CA 1
ATOM 855 C C . ALA A 1 106 ? 11.881 1.421 -8.209 1.00 87.81 106 ALA A C 1
ATOM 857 O O . ALA A 1 106 ? 11.700 1.332 -9.416 1.00 87.81 106 ALA A O 1
ATOM 858 N N . LEU A 1 107 ? 12.120 2.592 -7.619 1.00 88.06 107 LEU A N 1
ATOM 859 C CA . LEU A 1 107 ? 12.450 3.820 -8.356 1.00 88.06 107 LEU A CA 1
ATOM 860 C C . LEU A 1 107 ? 13.831 4.316 -7.905 1.00 88.06 107 LEU A C 1
ATOM 862 O O . LEU A 1 107 ? 14.221 4.027 -6.767 1.00 88.06 107 LEU A O 1
ATOM 866 N N . PRO A 1 108 ? 14.557 5.128 -8.690 1.00 86.94 108 PRO A N 1
ATOM 867 C CA . PRO A 1 108 ? 15.790 5.749 -8.213 1.00 86.94 108 PRO A CA 1
ATOM 868 C C . PRO A 1 108 ? 15.518 6.707 -7.032 1.00 86.94 108 PRO A C 1
ATOM 870 O O . PRO A 1 108 ? 14.384 7.187 -6.864 1.00 86.94 108 PRO A O 1
ATOM 873 N N . PRO A 1 109 ? 16.500 6.991 -6.157 1.00 86.25 109 PRO A N 1
ATOM 874 C CA . PRO A 1 109 ? 16.365 8.002 -5.102 1.00 86.25 109 PRO A CA 1
ATOM 875 C C . PRO A 1 109 ? 15.828 9.340 -5.644 1.00 86.25 109 PRO A C 1
ATOM 877 O O . PRO A 1 109 ? 16.015 9.660 -6.813 1.00 86.25 109 PRO A O 1
ATOM 880 N N . GLY A 1 110 ? 15.089 10.098 -4.827 1.00 86.12 110 GLY A N 1
ATOM 881 C CA . GLY A 1 110 ? 14.512 11.391 -5.237 1.00 86.12 110 GLY A CA 1
ATOM 882 C C . GLY A 1 110 ? 13.272 11.331 -6.147 1.00 86.12 110 GLY A C 1
ATOM 883 O O . GLY A 1 110 ? 12.587 12.337 -6.294 1.00 86.12 110 GLY A O 1
ATOM 884 N N . ASN A 1 111 ? 12.891 10.164 -6.678 1.00 89.88 111 ASN A N 1
ATOM 885 C CA . ASN A 1 111 ? 11.741 10.015 -7.588 1.00 89.88 111 ASN A CA 1
ATOM 886 C C . ASN A 1 111 ? 10.389 9.878 -6.864 1.00 89.88 111 ASN A C 1
ATOM 888 O O . ASN A 1 111 ? 9.574 9.029 -7.201 1.00 89.88 111 ASN A O 1
ATOM 892 N N . ARG A 1 112 ? 10.172 10.677 -5.811 1.00 90.56 112 ARG A N 1
ATOM 893 C CA . ARG A 1 112 ? 8.855 10.902 -5.174 1.00 90.56 112 ARG A CA 1
ATOM 894 C C . ARG A 1 112 ? 8.079 9.647 -4.725 1.00 90.56 112 ARG A C 1
ATOM 896 O O . ARG A 1 112 ? 6.885 9.736 -4.456 1.00 90.56 112 ARG A O 1
ATOM 903 N N . LYS A 1 113 ? 8.768 8.514 -4.517 1.00 90.69 113 LYS A N 1
ATOM 904 C CA . LYS A 1 113 ? 8.218 7.274 -3.929 1.00 90.69 113 LYS A CA 1
ATOM 905 C C . LYS A 1 113 ? 7.370 7.547 -2.686 1.00 90.69 113 LYS A C 1
ATOM 907 O O . LYS A 1 113 ? 6.231 7.105 -2.602 1.00 90.69 113 LYS A O 1
ATOM 912 N N . SER A 1 114 ? 7.911 8.317 -1.740 1.00 92.44 114 SER A N 1
ATOM 913 C CA . SER A 1 114 ? 7.217 8.648 -0.492 1.00 92.44 114 SER A CA 1
ATOM 914 C C . SER A 1 114 ? 5.948 9.468 -0.726 1.00 92.44 114 SER A C 1
ATOM 916 O O . SER A 1 114 ? 4.971 9.277 -0.012 1.00 92.44 114 SER A O 1
ATOM 918 N N . SER A 1 115 ? 5.933 10.350 -1.731 1.00 94.56 115 SER A N 1
ATOM 919 C CA . SER A 1 115 ? 4.750 11.141 -2.087 1.00 94.56 115 SER A CA 1
ATOM 920 C C . SER A 1 115 ? 3.638 10.262 -2.657 1.00 94.56 115 SER A C 1
ATOM 922 O O . SER A 1 115 ? 2.489 10.415 -2.253 1.00 94.56 115 SER A O 1
ATOM 924 N N . VAL A 1 116 ? 3.986 9.306 -3.527 1.00 96.31 116 VAL A N 1
ATOM 925 C CA . VAL A 1 116 ? 3.042 8.309 -4.058 1.00 96.31 116 VAL A CA 1
ATOM 926 C C . VAL A 1 116 ? 2.445 7.484 -2.918 1.00 96.31 116 VAL A C 1
ATOM 928 O O . VAL A 1 116 ? 1.227 7.441 -2.764 1.00 96.31 116 VAL A O 1
ATOM 931 N N . PHE A 1 117 ? 3.284 6.887 -2.065 1.00 93.50 117 PHE A N 1
ATOM 932 C CA . PHE A 1 117 ? 2.795 6.091 -0.935 1.00 93.50 117 PHE A CA 1
ATOM 933 C C . PHE A 1 117 ? 1.912 6.903 0.010 1.00 93.50 117 PHE A C 1
ATOM 935 O O . PHE A 1 117 ? 0.865 6.412 0.419 1.00 93.50 117 PHE A O 1
ATOM 942 N N . LYS A 1 118 ? 2.290 8.148 0.318 1.00 95.00 118 LYS A N 1
ATOM 943 C CA . LYS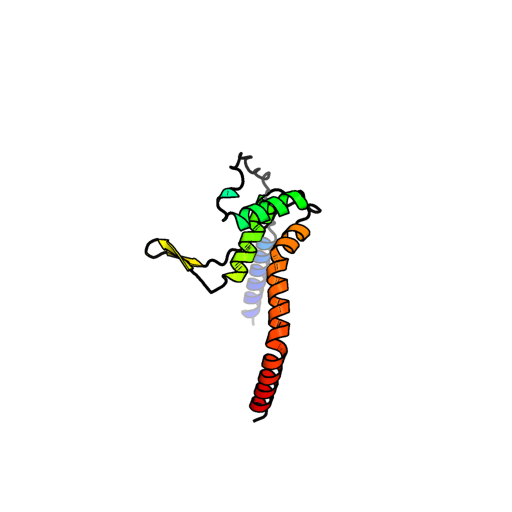 A 1 118 ? 1.496 9.018 1.187 1.00 95.00 118 LYS A CA 1
ATOM 944 C C . LYS A 1 118 ? 0.099 9.270 0.614 1.00 95.00 118 LYS A C 1
ATOM 946 O O . LYS A 1 118 ? -0.867 9.119 1.351 1.00 95.00 118 LYS A O 1
ATOM 951 N N . ALA A 1 119 ? -0.011 9.591 -0.676 1.00 96.81 119 ALA A N 1
ATOM 952 C CA . ALA A 1 119 ? -1.302 9.833 -1.324 1.00 96.81 119 ALA A CA 1
ATOM 953 C C . ALA A 1 119 ? -2.210 8.591 -1.294 1.00 96.81 119 ALA A C 1
ATOM 955 O O . ALA A 1 119 ? -3.408 8.687 -1.038 1.00 96.81 119 ALA A O 1
ATOM 956 N N . LEU A 1 120 ? -1.648 7.402 -1.531 1.00 96.44 120 LEU A N 1
ATOM 957 C CA . LEU A 1 120 ? -2.427 6.161 -1.535 1.00 96.44 120 LEU A CA 1
ATOM 958 C C . LEU A 1 120 ? -2.786 5.686 -0.114 1.00 96.44 120 LEU A C 1
ATOM 960 O O . LEU A 1 120 ? -3.840 5.085 0.073 1.00 96.44 120 LEU A O 1
ATOM 964 N N . GLN A 1 121 ? -1.941 5.950 0.888 1.00 95.88 121 GLN A N 1
ATOM 965 C CA . GLN A 1 121 ? -2.172 5.557 2.287 1.00 95.88 121 GLN A CA 1
ATOM 966 C C . GLN A 1 121 ? -3.094 6.512 3.050 1.00 95.88 121 GLN A C 1
ATOM 968 O O . GLN A 1 121 ? -3.716 6.101 4.032 1.00 95.88 121 GLN A O 1
ATOM 973 N N . GLU A 1 122 ? -3.190 7.772 2.621 1.00 96.12 122 GLU A N 1
ATOM 974 C CA . GLU A 1 122 ? -3.976 8.809 3.293 1.00 96.12 122 GLU A CA 1
ATOM 975 C C . GLU A 1 122 ? -5.409 8.361 3.636 1.00 96.12 122 GLU A C 1
ATOM 977 O O . GLU A 1 122 ? -5.760 8.466 4.813 1.00 96.12 122 GLU A O 1
ATOM 982 N N . PRO A 1 123 ? -6.201 7.751 2.726 1.00 94.25 123 PRO A N 1
ATOM 983 C CA . PRO A 1 123 ? -7.552 7.293 3.054 1.00 94.25 123 PRO A CA 1
ATOM 984 C C . PRO A 1 123 ? -7.604 6.290 4.215 1.00 94.25 123 PRO A C 1
ATOM 986 O O . PRO A 1 123 ? -8.469 6.397 5.083 1.00 94.25 123 PRO A O 1
ATOM 989 N N . VAL A 1 124 ? -6.663 5.339 4.266 1.00 95.00 124 VAL A N 1
ATOM 990 C CA . VAL A 1 124 ? -6.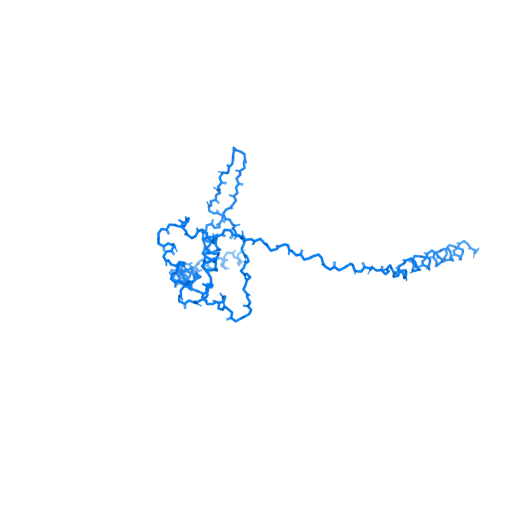593 4.342 5.348 1.00 95.00 124 VAL A CA 1
ATOM 991 C C . VAL A 1 124 ? -6.232 5.016 6.664 1.00 95.00 124 VAL A C 1
ATOM 993 O O . VAL A 1 124 ? -6.917 4.826 7.663 1.00 95.00 124 VAL A O 1
ATOM 996 N N . THR A 1 125 ? -5.195 5.854 6.665 1.00 95.62 125 THR A N 1
ATOM 997 C CA . THR A 1 125 ? -4.757 6.542 7.890 1.00 95.62 125 THR A CA 1
ATOM 998 C C . THR A 1 125 ? -5.796 7.542 8.411 1.00 95.62 125 THR A C 1
ATOM 1000 O O . THR A 1 125 ? -5.940 7.704 9.624 1.00 95.62 125 THR A O 1
ATOM 1003 N N . HIS A 1 126 ? -6.559 8.179 7.516 1.00 96.69 126 HIS A N 1
ATOM 1004 C CA . HIS A 1 126 ? -7.684 9.041 7.871 1.00 96.69 126 HIS A CA 1
ATOM 1005 C C . HIS A 1 126 ? -8.791 8.240 8.559 1.00 96.69 126 HIS A C 1
ATOM 1007 O O . HIS A 1 126 ? -9.185 8.576 9.675 1.00 96.69 126 HIS A O 1
ATOM 1013 N N . TYR A 1 127 ? -9.219 7.134 7.946 1.00 96.06 127 TYR A N 1
ATOM 1014 C CA . TYR A 1 127 ? -10.221 6.241 8.524 1.00 96.06 127 TYR A CA 1
ATOM 1015 C C . TYR A 1 127 ? -9.786 5.686 9.891 1.00 96.06 127 TYR A C 1
ATOM 1017 O O . TYR A 1 127 ? -10.560 5.685 10.847 1.00 96.06 127 TYR A O 1
ATOM 1025 N N . GLU A 1 128 ? -8.523 5.271 10.031 1.00 95.69 128 GLU A N 1
ATOM 1026 C CA . GLU A 1 128 ? -7.973 4.816 11.313 1.00 95.69 128 GLU A CA 1
ATOM 1027 C C . GLU A 1 128 ? -8.039 5.893 12.402 1.00 95.69 128 GLU A C 1
ATOM 1029 O O . GLU A 1 128 ? -8.292 5.583 13.571 1.00 95.69 128 GLU A O 1
ATOM 1034 N N . LYS A 1 129 ? -7.795 7.158 12.041 1.00 96.75 129 LYS A N 1
ATOM 1035 C CA . LYS A 1 129 ? -7.895 8.285 12.971 1.00 96.75 129 LYS A CA 1
ATOM 1036 C C . LYS A 1 129 ? -9.343 8.495 13.420 1.00 96.75 129 LYS A C 1
ATOM 1038 O O . LYS A 1 129 ? -9.582 8.576 14.624 1.00 96.75 129 LYS A O 1
ATOM 1043 N N . GLU A 1 130 ? -10.290 8.525 12.485 1.00 97.50 130 GLU A N 1
ATOM 1044 C CA . GLU A 1 130 ? -11.719 8.690 12.782 1.00 97.50 130 GLU A CA 1
ATOM 1045 C C . GLU A 1 130 ? -12.248 7.558 13.673 1.00 97.50 130 GLU A C 1
ATOM 1047 O O . GLU A 1 130 ? -12.898 7.804 14.692 1.00 97.50 130 GLU A O 1
ATOM 1052 N N . GLU A 1 131 ? -11.904 6.306 13.360 1.00 96.56 131 GLU A N 1
ATOM 1053 C CA . GLU A 1 131 ? -12.329 5.156 14.159 1.00 96.56 131 GLU A CA 1
ATOM 1054 C C . GLU A 1 131 ? -11.701 5.152 15.556 1.00 96.56 131 GLU A C 1
ATOM 1056 O O . GLU A 1 131 ? -12.360 4.786 16.533 1.00 96.56 131 GLU A O 1
ATOM 1061 N N . ARG A 1 132 ? -10.448 5.602 15.693 1.00 96.19 132 ARG A N 1
ATOM 1062 C CA . ARG A 1 132 ? -9.802 5.761 17.003 1.00 96.19 132 ARG A CA 1
ATOM 1063 C C . ARG A 1 132 ? -10.560 6.754 17.878 1.00 96.19 132 ARG A C 1
ATOM 1065 O O . ARG A 1 132 ? -10.774 6.473 19.058 1.00 96.19 132 ARG A O 1
ATOM 1072 N N . GLU A 1 133 ? -10.953 7.892 17.316 1.00 96.56 133 GLU A N 1
ATOM 1073 C CA . GLU A 1 133 ? -11.723 8.919 18.019 1.00 96.56 133 GLU A CA 1
ATOM 1074 C C . GLU A 1 133 ? -13.115 8.392 18.394 1.00 96.56 133 GLU A C 1
ATOM 1076 O O . GLU A 1 133 ? -13.507 8.458 19.563 1.00 96.56 133 GLU A O 1
ATOM 1081 N N . ARG A 1 134 ? -13.814 7.745 17.450 1.00 97.06 134 ARG A N 1
ATOM 1082 C CA . ARG A 1 134 ? -15.131 7.128 17.673 1.00 97.06 134 ARG A CA 1
ATOM 1083 C C . ARG A 1 134 ? -15.113 6.082 18.789 1.00 97.06 134 ARG A C 1
ATOM 1085 O O . ARG A 1 134 ? -16.033 6.009 19.605 1.00 97.06 134 ARG A O 1
ATOM 1092 N N . LEU A 1 135 ? -14.074 5.250 18.831 1.00 96.81 135 LEU A N 1
ATOM 1093 C CA . LEU A 1 135 ? -13.970 4.121 19.759 1.00 96.81 135 LEU A CA 1
ATOM 1094 C C . LEU A 1 135 ? -13.327 4.479 21.106 1.00 96.81 135 LEU A C 1
ATOM 1096 O O . LEU A 1 135 ? -13.348 3.646 22.016 1.00 96.81 135 LEU A O 1
ATOM 1100 N N . ALA A 1 136 ? -12.801 5.697 21.278 1.00 95.81 136 ALA A N 1
ATOM 1101 C CA . ALA A 1 136 ? -12.011 6.096 22.445 1.00 95.81 136 ALA A CA 1
ATOM 1102 C C . ALA A 1 136 ? -12.705 5.796 23.787 1.00 95.81 136 ALA A C 1
ATOM 1104 O O . ALA A 1 136 ? -12.105 5.196 24.686 1.00 95.81 136 ALA A O 1
ATOM 1105 N N . LYS A 1 137 ? -13.995 6.144 23.907 1.00 95.00 137 LYS A N 1
ATOM 1106 C CA . LYS A 1 137 ? -14.788 5.891 25.122 1.00 95.00 137 LYS A CA 1
ATOM 1107 C C . LYS A 1 137 ? -14.911 4.394 25.418 1.00 95.00 137 LYS A C 1
ATOM 1109 O O . LYS A 1 137 ? -14.585 3.951 26.518 1.00 95.00 137 LYS A O 1
ATOM 1114 N N . LYS A 1 138 ? -15.317 3.607 24.419 1.00 95.56 138 LYS A N 1
ATOM 1115 C CA . LYS A 1 138 ? -15.506 2.153 24.545 1.00 95.56 138 LYS A CA 1
ATOM 1116 C C . LYS A 1 138 ? -14.201 1.449 24.924 1.00 95.56 138 LYS A C 1
ATOM 1118 O O . LYS A 1 138 ? -14.200 0.569 25.782 1.00 95.56 138 LYS A O 1
ATOM 1123 N N . VAL A 1 139 ? -13.085 1.866 24.325 1.00 94.19 139 VAL A N 1
ATOM 1124 C CA . VAL A 1 139 ? -11.749 1.340 24.641 1.00 94.19 139 VAL A CA 1
ATOM 1125 C C . VAL A 1 139 ? -11.360 1.652 26.087 1.00 94.19 139 VAL A C 1
ATOM 1127 O O . VAL A 1 139 ? -10.843 0.773 26.776 1.00 94.19 139 VAL A O 1
ATOM 1130 N N . SER A 1 140 ? -11.621 2.870 26.573 1.00 94.62 140 SER A N 1
ATOM 1131 C CA . SER A 1 140 ? -11.349 3.253 27.967 1.00 94.62 140 SER A CA 1
ATOM 1132 C C . SER A 1 140 ? -12.128 2.385 28.964 1.00 94.62 140 SER A C 1
ATOM 1134 O O . SER A 1 140 ? -11.542 1.800 29.878 1.00 94.62 140 SER A O 1
ATOM 1136 N N . GLU A 1 141 ? -13.433 2.209 28.735 1.00 95.06 141 GLU A N 1
ATOM 1137 C CA . GLU A 1 141 ? -14.299 1.372 29.574 1.00 95.06 141 GLU A CA 1
ATOM 1138 C C . GLU A 1 141 ? -13.843 -0.094 29.595 1.00 95.06 141 GLU A C 1
ATOM 1140 O O . GLU A 1 141 ? -13.772 -0.720 30.656 1.00 95.06 141 GLU A O 1
ATOM 1145 N N . GLN A 1 142 ? -13.496 -0.655 28.433 1.00 94.38 142 GLN A N 1
ATOM 1146 C CA . GLN A 1 142 ? -12.998 -2.028 28.344 1.00 94.38 142 GLN A CA 1
ATOM 1147 C C . GLN A 1 142 ? -11.645 -2.202 29.040 1.00 94.38 142 GLN A C 1
ATOM 1149 O O . GLN A 1 142 ? -11.455 -3.192 29.746 1.00 94.38 142 GLN A O 1
ATOM 1154 N N . LYS A 1 143 ? -10.729 -1.233 28.917 1.00 93.31 143 LYS A N 1
ATOM 1155 C CA . LYS A 1 143 ? -9.446 -1.246 29.638 1.00 93.31 143 LYS A CA 1
ATOM 1156 C C . LYS A 1 143 ? -9.644 -1.209 31.154 1.00 93.31 143 LYS A C 1
ATOM 1158 O O . LYS A 1 143 ? -8.949 -1.932 31.865 1.00 93.31 143 LYS A O 1
ATOM 1163 N N . ALA A 1 144 ? -10.586 -0.408 31.654 1.00 93.25 144 ALA A N 1
ATOM 1164 C CA . ALA A 1 144 ? -10.910 -0.368 33.080 1.00 93.25 144 ALA A CA 1
ATOM 1165 C C . ALA A 1 144 ? -11.461 -1.717 33.578 1.00 93.25 144 ALA A C 1
ATOM 1167 O O . ALA A 1 144 ? -10.991 -2.233 34.591 1.00 93.25 144 ALA A O 1
ATOM 1168 N N . LYS A 1 145 ? -12.382 -2.335 32.822 1.00 93.44 145 LYS A N 1
ATOM 1169 C CA . LYS A 1 145 ? -12.925 -3.671 33.131 1.00 93.44 145 LYS A CA 1
ATOM 1170 C C . LYS A 1 145 ? -11.847 -4.755 33.140 1.00 93.44 145 LYS A C 1
ATOM 1172 O O . LYS A 1 145 ? -11.848 -5.598 34.031 1.00 93.44 145 LYS A O 1
ATOM 1177 N N . LEU A 1 146 ? -10.930 -4.734 32.170 1.00 93.19 146 LEU A N 1
ATOM 1178 C CA . LEU A 1 146 ? -9.827 -5.694 32.102 1.00 93.19 146 LEU A CA 1
ATOM 1179 C C . LEU A 1 146 ? -8.915 -5.580 33.333 1.00 93.19 146 LEU A C 1
ATOM 1181 O O . LEU A 1 146 ? -8.575 -6.592 33.932 1.00 93.19 146 LEU A O 1
ATOM 1185 N N . LYS A 1 147 ? -8.576 -4.351 33.749 1.00 91.88 147 LYS A N 1
ATOM 1186 C CA . LYS A 1 147 ? -7.752 -4.101 34.943 1.00 91.88 147 LYS A CA 1
ATOM 1187 C C . LYS A 1 147 ? -8.412 -4.562 36.240 1.00 91.88 147 LYS A C 1
ATOM 1189 O O . LYS A 1 147 ? -7.700 -5.002 37.132 1.00 91.88 147 LYS A O 1
ATOM 1194 N N . ALA A 1 148 ? -9.735 -4.439 36.356 1.00 91.50 148 ALA A N 1
ATOM 1195 C CA . ALA A 1 148 ? -10.464 -4.952 37.514 1.00 91.50 148 ALA A CA 1
ATOM 1196 C C . ALA A 1 148 ? -10.363 -6.486 37.584 1.00 91.50 148 ALA A C 1
ATOM 1198 O O . ALA A 1 148 ? -9.925 -7.012 38.594 1.00 91.50 148 ALA A O 1
ATOM 1199 N N . LYS A 1 149 ? -10.620 -7.182 36.467 1.00 87.75 149 LYS A N 1
ATOM 1200 C CA . LYS A 1 149 ? -10.544 -8.654 36.385 1.00 87.75 149 LYS A CA 1
ATOM 1201 C C . LYS A 1 149 ? -9.148 -9.254 36.574 1.00 87.75 149 LYS A C 1
ATOM 1203 O O . LYS A 1 149 ? -9.046 -10.443 36.811 1.00 87.75 149 LYS A O 1
ATOM 1208 N N . GLN A 1 150 ? -8.086 -8.479 36.364 1.00 86.56 150 GLN A N 1
ATOM 1209 C CA . GLN A 1 150 ? -6.702 -8.931 36.564 1.00 86.56 150 GLN A CA 1
ATOM 1210 C C . GLN A 1 150 ? -6.216 -8.745 38.006 1.00 86.56 150 GLN A C 1
ATOM 1212 O O . GLN A 1 150 ? -5.116 -9.183 38.331 1.00 86.56 150 GLN A O 1
ATOM 1217 N N . LYS A 1 151 ? -6.980 -8.020 38.832 1.00 69.38 151 LYS A N 1
ATOM 1218 C CA . LYS A 1 151 ? -6.679 -7.806 40.251 1.00 69.38 151 LYS A CA 1
ATOM 1219 C C . LYS A 1 151 ? -7.403 -8.788 41.175 1.00 69.38 151 LYS A C 1
ATOM 1221 O O . LYS A 1 151 ? -6.998 -8.877 42.331 1.00 69.38 151 LYS A O 1
ATOM 1226 N N . ASP A 1 152 ? -8.428 -9.466 40.665 1.00 52.72 152 ASP A N 1
ATOM 1227 C CA . ASP A 1 152 ? -9.109 -10.599 41.303 1.00 52.72 152 ASP A CA 1
ATOM 1228 C C . ASP A 1 152 ? -8.391 -11.911 40.945 1.00 52.72 152 ASP A C 1
ATOM 1230 O O . ASP A 1 152 ? -8.327 -12.804 41.818 1.00 52.72 152 ASP A O 1
#

Foldseek 3Di:
DCPVVVVVVVVVVVVVVVVVVVPPPPVPPDDDDDDDDDDDDDADPLVVDDPVLSVLLVVLCVVLVHRSVLLVQLLLQLVLVVCPPPDWDDPDPPDIHRSNDDDDDDDPPPSCSVVSNCSNCVVVVVVVVVVCVVCVVVVVVVVVVVVVVVVD